Protein AF-A0A849VT83-F1 (afdb_monomer)

Organism: NCBI:txid2740464

Radius of gyration: 19.19 Å; Cα contacts (8 Å, |Δi|>4): 73; chains: 1; bounding box: 30×40×66 Å

Nearest PDB structures (foldseek):
  1vqm-assembly1_V  TM=8.302E-01  e=5.943E+00  Haloarcula marismortui
  9f1b-assembly1_Bh  TM=6.326E-01  e=5.605E+00  Oryctolagus cuniculus

Sequence (104 aa):
MSAHPANSVFHALTNVVKSVRSVTVEDICSDMPMGRHVKKALEFGYNIPPETEINHAIRWLDRLIQSQVSLRQAKSWAYDSNRLIGLVQNKRSLEEALERRQAA

Structure (mmCIF, N/CA/C/O backbone):
data_AF-A0A849VT83-F1
#
_entry.id   AF-A0A849VT83-F1
#
loop_
_atom_site.group_PDB
_atom_site.id
_atom_site.type_symbol
_atom_site.label_atom_id
_atom_site.label_alt_id
_atom_site.label_comp_id
_atom_site.label_asym_id
_atom_site.label_entity_id
_atom_site.label_seq_id
_atom_site.pdbx_PDB_ins_code
_atom_site.Cartn_x
_atom_site.Cartn_y
_atom_site.Cartn_z
_atom_site.occupancy
_atom_site.B_iso_or_equiv
_atom_site.auth_seq_id
_atom_site.auth_comp_id
_atom_site.auth_asym_id
_atom_site.auth_atom_id
_atom_site.pdbx_PDB_model_num
ATOM 1 N N . MET A 1 1 ? -1.064 -29.066 47.923 1.00 43.53 1 MET A N 1
ATOM 2 C CA . MET A 1 1 ? -1.198 -29.110 46.450 1.00 43.53 1 MET A CA 1
ATOM 3 C C . MET A 1 1 ? -1.290 -27.674 45.962 1.00 43.53 1 MET A C 1
ATOM 5 O O . MET A 1 1 ? -2.365 -27.092 45.985 1.00 43.53 1 MET A O 1
ATOM 9 N N . SER A 1 2 ? -0.145 -27.057 45.671 1.00 45.34 2 SER A N 1
ATOM 10 C CA . SER A 1 2 ? -0.064 -25.628 45.352 1.00 45.34 2 SER A CA 1
ATOM 11 C C . SER A 1 2 ? -0.325 -25.421 43.865 1.00 45.34 2 SER A C 1
ATOM 13 O O . SER A 1 2 ? 0.507 -25.783 43.038 1.00 45.34 2 SER A O 1
ATOM 15 N N . ALA A 1 3 ? -1.487 -24.864 43.524 1.00 49.22 3 ALA A N 1
ATOM 16 C CA . ALA A 1 3 ? -1.776 -24.421 42.166 1.00 49.22 3 ALA A CA 1
ATOM 17 C C . ALA A 1 3 ? -0.773 -23.319 41.789 1.00 49.22 3 ALA A C 1
ATOM 19 O O . ALA A 1 3 ? -0.711 -22.273 42.435 1.00 49.22 3 ALA A O 1
ATOM 20 N N . HIS A 1 4 ? 0.072 -23.590 40.795 1.00 50.69 4 HIS A N 1
ATOM 21 C CA . HIS A 1 4 ? 1.128 -22.674 40.386 1.00 50.69 4 HIS A CA 1
ATOM 22 C C . HIS A 1 4 ? 0.544 -21.362 39.826 1.00 50.69 4 HIS A C 1
ATOM 24 O O . HIS A 1 4 ? -0.243 -21.406 38.875 1.00 50.69 4 HIS A O 1
ATOM 30 N N . PRO A 1 5 ? 0.976 -20.189 40.331 1.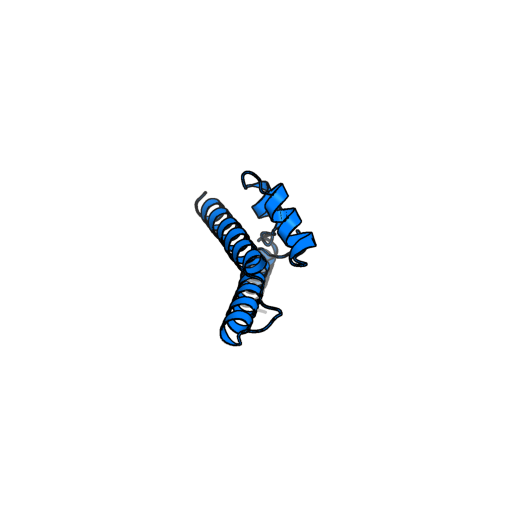00 54.19 5 PRO A N 1
ATOM 31 C CA . PRO A 1 5 ? 0.513 -18.882 39.852 1.00 54.19 5 PRO A CA 1
ATOM 32 C C . PRO A 1 5 ? 0.855 -18.624 38.374 1.00 54.19 5 PRO A C 1
ATOM 34 O O . PRO A 1 5 ? 0.209 -17.805 37.725 1.00 54.19 5 PRO A O 1
ATOM 37 N N . ALA A 1 6 ? 1.810 -19.373 37.814 1.00 53.53 6 ALA A N 1
ATOM 38 C CA . ALA A 1 6 ? 2.213 -19.283 36.414 1.00 53.53 6 ALA A CA 1
ATOM 39 C C . ALA A 1 6 ? 1.074 -19.590 35.421 1.00 53.53 6 ALA A C 1
ATOM 41 O O . ALA A 1 6 ? 1.013 -18.973 34.360 1.00 53.53 6 ALA A O 1
ATOM 42 N N . ASN A 1 7 ? 0.137 -20.483 35.767 1.00 51.28 7 ASN A N 1
ATOM 43 C CA . ASN A 1 7 ? -0.929 -20.876 34.840 1.00 51.28 7 ASN A CA 1
ATOM 44 C C . ASN A 1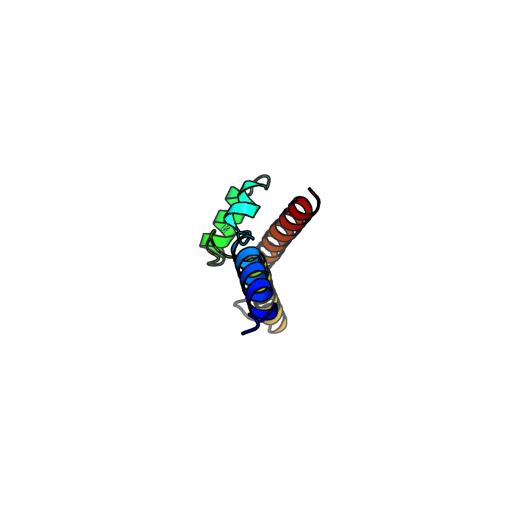 7 ? -2.006 -19.782 34.700 1.00 51.28 7 ASN A C 1
ATOM 46 O O . ASN A 1 7 ? -2.532 -19.548 33.616 1.00 51.28 7 ASN A O 1
ATOM 50 N N . SER A 1 8 ? -2.285 -19.051 35.784 1.00 53.00 8 SER A N 1
ATOM 51 C CA . SER A 1 8 ? -3.258 -17.947 35.787 1.00 53.00 8 SER A CA 1
ATOM 52 C C . SER A 1 8 ? -2.758 -16.742 34.981 1.00 53.00 8 SER A C 1
ATOM 54 O O . SER A 1 8 ? -3.497 -16.170 34.180 1.00 53.00 8 SER A O 1
ATOM 56 N N . VAL A 1 9 ? -1.469 -16.407 35.113 1.00 57.34 9 VAL A N 1
ATOM 57 C CA . VAL A 1 9 ? -0.841 -15.297 34.376 1.00 57.34 9 VAL A CA 1
ATOM 58 C C . VAL A 1 9 ? -0.799 -15.577 32.870 1.00 57.34 9 VAL A C 1
ATOM 60 O O . VAL A 1 9 ? -1.069 -14.682 32.071 1.00 57.34 9 VAL A O 1
ATOM 63 N N . PHE A 1 10 ? -0.536 -16.823 32.466 1.00 55.41 10 PHE A N 1
ATOM 64 C CA . PHE A 1 10 ? -0.504 -17.204 31.052 1.00 55.41 10 PHE A CA 1
ATOM 65 C C . PHE A 1 10 ? -1.894 -17.147 30.398 1.00 55.41 10 PHE A C 1
ATOM 67 O O . PHE A 1 10 ? -2.030 -16.664 29.272 1.00 55.41 10 PHE A O 1
ATOM 74 N N . HIS A 1 11 ? -2.943 -17.566 31.116 1.00 53.47 11 HIS A N 1
ATOM 75 C CA . HIS A 1 11 ? -4.334 -17.451 30.661 1.00 53.47 11 HIS A CA 1
ATOM 76 C C . HIS A 1 11 ? -4.830 -16.000 30.610 1.00 53.47 11 HIS A C 1
ATOM 78 O O . HIS A 1 11 ? -5.539 -15.624 29.675 1.00 53.47 11 HIS A O 1
ATOM 84 N N . ALA A 1 12 ? -4.425 -15.160 31.565 1.00 56.66 12 ALA A N 1
ATOM 85 C CA . ALA A 1 12 ? -4.728 -13.733 31.536 1.00 56.66 12 ALA A CA 1
ATOM 86 C C . ALA A 1 12 ? -4.056 -13.041 30.339 1.00 56.66 12 ALA A C 1
ATOM 88 O O . ALA A 1 12 ? -4.725 -12.328 29.597 1.00 56.66 12 ALA A O 1
ATOM 89 N N . LEU A 1 13 ? -2.774 -13.318 30.077 1.00 54.59 13 LEU A N 1
ATOM 90 C CA . LEU A 1 13 ? -2.054 -12.774 28.919 1.00 54.59 13 LEU A CA 1
ATOM 91 C C . LEU A 1 13 ? -2.649 -13.243 27.588 1.00 54.59 13 LEU A C 1
ATOM 93 O O . LEU A 1 13 ? -2.842 -12.433 26.688 1.00 54.59 13 LEU A O 1
ATOM 97 N N . THR A 1 14 ? -3.005 -14.521 27.456 1.00 54.31 14 THR A N 1
ATOM 98 C CA . THR A 1 14 ? -3.636 -15.027 26.223 1.00 54.31 14 THR A CA 1
ATOM 99 C C . THR A 1 14 ? -5.039 -14.463 25.996 1.00 54.31 14 THR A C 1
ATOM 101 O O . THR A 1 14 ? -5.412 -14.232 24.847 1.00 54.31 14 THR A O 1
ATOM 104 N N . ASN A 1 15 ? -5.802 -14.172 27.0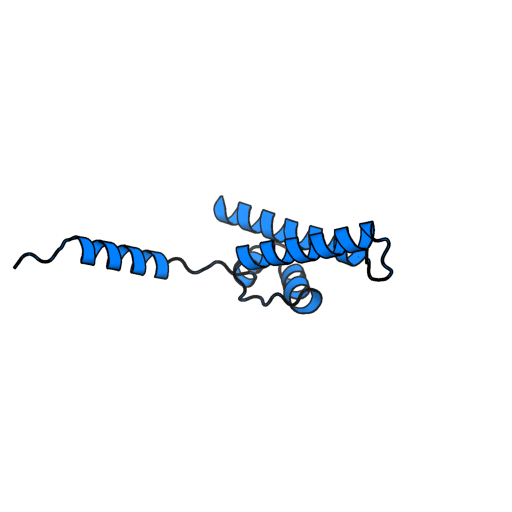52 1.00 48.84 15 ASN A N 1
ATOM 105 C CA . ASN A 1 15 ? -7.099 -13.501 26.929 1.00 48.84 15 ASN A CA 1
ATOM 106 C C . ASN A 1 15 ? -6.965 -11.999 26.625 1.00 48.84 15 ASN A C 1
ATOM 108 O O . ASN A 1 15 ? -7.757 -11.473 25.848 1.00 48.84 15 ASN A O 1
ATOM 112 N N . VAL A 1 16 ? -5.937 -11.325 27.149 1.00 49.75 16 VAL A N 1
ATOM 113 C CA . VAL A 1 16 ? -5.598 -9.937 26.784 1.00 49.75 16 VAL A CA 1
ATOM 114 C C . VAL A 1 16 ? -5.155 -9.856 25.318 1.00 49.75 16 VAL A C 1
ATOM 116 O O . VAL A 1 16 ? -5.623 -8.990 24.585 1.00 49.75 16 VAL A O 1
ATOM 119 N N . VAL A 1 17 ? -4.347 -10.810 24.844 1.00 49.28 17 VAL A N 1
ATOM 120 C CA . VAL A 1 17 ? -3.928 -10.909 23.431 1.00 49.28 17 VAL A CA 1
ATOM 121 C C . VAL A 1 17 ? -5.111 -11.216 22.503 1.00 49.28 17 VAL A C 1
ATOM 123 O O . VAL A 1 17 ? -5.166 -10.690 21.397 1.00 49.28 17 VAL A O 1
ATOM 126 N N . LYS A 1 18 ? -6.103 -11.999 22.950 1.00 45.44 18 LYS A N 1
ATOM 127 C CA . LYS A 1 18 ? -7.353 -12.231 22.199 1.00 45.44 18 LYS A CA 1
ATOM 128 C C . LYS A 1 18 ? -8.294 -11.019 22.163 1.00 45.44 18 LYS A C 1
ATOM 130 O O . LYS A 1 18 ? -9.190 -10.991 21.325 1.00 45.44 18 LYS A O 1
ATOM 135 N N . SER A 1 19 ? -8.118 -10.046 23.058 1.00 46.38 19 SER A N 1
ATOM 136 C CA . SER A 1 19 ? -9.020 -8.897 23.208 1.00 46.38 19 SER A CA 1
ATOM 137 C C . SER A 1 19 ? -8.612 -7.672 22.382 1.00 46.38 19 SER A C 1
ATOM 139 O O . SER A 1 19 ? -9.415 -6.748 22.247 1.00 46.38 19 SER A O 1
ATOM 141 N N . VAL A 1 20 ? -7.401 -7.633 21.821 1.00 59.09 20 VAL A N 1
ATOM 142 C CA . VAL A 1 20 ? -7.001 -6.555 20.907 1.00 59.09 20 VAL A CA 1
ATOM 143 C C . VAL A 1 20 ? -7.460 -6.948 19.510 1.00 59.09 20 VAL A C 1
ATOM 145 O O . VAL A 1 20 ? -6.772 -7.679 18.801 1.00 59.09 20 VAL A O 1
ATOM 148 N N . ARG A 1 21 ? -8.661 -6.505 19.121 1.00 68.00 21 ARG A N 1
ATOM 149 C CA . ARG A 1 21 ? -9.137 -6.639 17.738 1.00 68.00 21 ARG A CA 1
ATOM 150 C C . ARG A 1 21 ? -8.053 -6.088 16.810 1.00 68.00 21 ARG A C 1
ATOM 152 O O . ARG A 1 21 ? -7.708 -4.912 16.899 1.00 68.00 21 ARG A O 1
ATOM 159 N N . SER A 1 22 ? -7.510 -6.942 15.944 1.00 82.38 22 SER A N 1
ATOM 160 C CA . SER A 1 22 ? -6.534 -6.526 14.941 1.00 82.38 22 SER A CA 1
ATOM 161 C C . SER A 1 22 ? -7.154 -5.444 14.063 1.00 82.38 22 SER A C 1
ATOM 163 O O . SER A 1 22 ? -8.233 -5.654 13.508 1.00 82.38 22 SER A O 1
ATOM 165 N N . VAL A 1 23 ? -6.485 -4.300 13.944 1.00 91.00 23 VAL A N 1
ATOM 166 C CA . VAL A 1 23 ? -6.954 -3.196 13.101 1.00 91.00 23 VAL A CA 1
ATOM 167 C C . VAL A 1 23 ? -6.775 -3.585 11.634 1.00 91.00 23 VAL A C 1
ATOM 169 O O . VAL A 1 23 ? -5.677 -3.953 11.207 1.00 91.00 23 VAL A O 1
ATOM 172 N N . THR A 1 24 ? -7.863 -3.530 10.873 1.00 96.00 24 THR A N 1
ATOM 173 C CA . THR A 1 24 ? -7.905 -3.935 9.462 1.00 96.00 24 THR A CA 1
ATOM 174 C C . THR A 1 24 ? -7.803 -2.744 8.507 1.00 96.00 24 THR A C 1
ATOM 176 O O . THR A 1 24 ? -7.913 -1.584 8.914 1.00 96.00 24 THR A O 1
ATOM 179 N N . VAL A 1 25 ? -7.606 -3.024 7.216 1.00 95.81 25 VAL A N 1
ATOM 180 C CA . VAL A 1 25 ? -7.672 -2.017 6.144 1.00 95.81 25 VAL A CA 1
ATOM 181 C C . VAL A 1 25 ? -9.042 -1.338 6.110 1.00 95.81 25 VAL A C 1
ATOM 183 O O . VAL A 1 25 ? -9.091 -0.122 5.940 1.00 95.81 25 VAL A O 1
ATOM 186 N N . GLU A 1 26 ? -10.136 -2.083 6.298 1.00 95.88 26 GLU A N 1
ATOM 187 C CA . GLU A 1 26 ? -11.488 -1.520 6.411 1.00 95.88 26 GLU A CA 1
ATOM 188 C C . GLU A 1 26 ? -11.541 -0.503 7.550 1.00 95.88 26 GLU A C 1
ATOM 190 O O . GLU A 1 26 ? -11.907 0.645 7.310 1.00 95.88 26 GLU A O 1
ATOM 195 N N . ASP A 1 27 ? -11.098 -0.899 8.750 1.00 94.19 27 ASP A N 1
ATOM 196 C CA . ASP A 1 27 ? -11.153 -0.041 9.934 1.00 94.19 27 ASP A CA 1
ATOM 197 C C . ASP A 1 27 ? -10.381 1.274 9.709 1.00 94.19 27 ASP A C 1
ATOM 199 O O . ASP A 1 27 ? -10.863 2.333 10.092 1.00 94.19 27 ASP A O 1
ATOM 203 N N . ILE A 1 28 ? -9.207 1.229 9.067 1.00 94.00 28 ILE A N 1
ATOM 204 C CA . ILE A 1 28 ? -8.395 2.426 8.776 1.00 94.00 28 ILE A CA 1
ATOM 205 C C . ILE A 1 28 ? -9.001 3.276 7.658 1.00 94.00 28 ILE A C 1
ATOM 207 O O . ILE A 1 28 ? -9.016 4.505 7.737 1.00 94.00 28 ILE A O 1
ATOM 211 N N . CYS A 1 29 ? -9.508 2.645 6.600 1.00 95.00 29 CYS A N 1
ATOM 212 C CA . CYS A 1 29 ? -10.095 3.368 5.478 1.00 95.00 29 CYS A CA 1
ATOM 213 C C . CYS A 1 29 ? -11.423 4.039 5.855 1.00 95.00 29 CYS A C 1
ATOM 215 O O . CYS A 1 29 ? -11.764 5.062 5.264 1.00 95.00 29 CYS A O 1
ATOM 217 N N . SER A 1 30 ? -12.176 3.498 6.813 1.00 93.06 30 SER A N 1
ATOM 218 C CA . SER A 1 30 ? -13.389 4.140 7.332 1.00 93.06 30 SER A CA 1
ATOM 219 C C . SER A 1 30 ? -13.100 5.467 8.035 1.00 93.06 30 SER A C 1
ATOM 221 O O . SER A 1 30 ? -13.903 6.391 7.923 1.00 93.06 30 SER A O 1
ATOM 223 N N . ASP A 1 31 ? -11.939 5.584 8.681 1.00 88.38 31 ASP A N 1
ATOM 224 C CA . ASP A 1 31 ? -11.537 6.770 9.445 1.00 88.38 31 ASP A CA 1
ATOM 225 C C . ASP A 1 31 ? -10.883 7.860 8.566 1.00 88.38 31 ASP A C 1
ATOM 227 O O . ASP A 1 31 ? -10.573 8.957 9.033 1.00 88.38 31 ASP A O 1
ATOM 231 N N . MET A 1 32 ? -10.662 7.581 7.276 1.00 89.50 32 MET A N 1
ATOM 232 C CA . MET A 1 32 ? -9.899 8.440 6.370 1.00 89.50 32 MET A CA 1
ATOM 233 C C . MET A 1 32 ? -10.795 9.230 5.394 1.00 89.50 32 MET A C 1
ATOM 235 O O . MET A 1 32 ? -11.664 8.650 4.729 1.00 89.50 32 MET A O 1
ATOM 239 N N . PRO A 1 33 ? -10.533 10.535 5.172 1.00 85.62 33 PRO A N 1
ATOM 240 C CA . PRO A 1 33 ? -11.123 11.275 4.059 1.00 85.62 33 PRO A CA 1
ATOM 241 C C . PRO A 1 33 ? -10.807 10.593 2.723 1.00 85.62 33 PRO A C 1
ATOM 243 O O . PRO A 1 33 ? -9.653 10.300 2.430 1.00 85.62 33 PRO A O 1
ATOM 246 N N . MET A 1 34 ? -11.828 10.334 1.901 1.00 85.19 34 MET A N 1
ATOM 247 C CA . MET A 1 34 ? -11.694 9.571 0.645 1.00 85.19 34 MET A CA 1
ATOM 248 C C . MET A 1 34 ? -11.221 8.113 0.819 1.00 85.19 34 MET A C 1
ATOM 250 O O . MET A 1 34 ? -10.858 7.466 -0.166 1.00 85.19 34 MET A O 1
ATOM 254 N N . GLY A 1 35 ? -11.301 7.533 2.021 1.00 90.81 35 GLY A N 1
ATOM 255 C CA . GLY A 1 35 ? -10.832 6.169 2.278 1.00 90.81 35 GLY A CA 1
ATOM 256 C C . GLY A 1 35 ? -11.545 5.076 1.483 1.00 90.81 35 GLY A C 1
ATOM 257 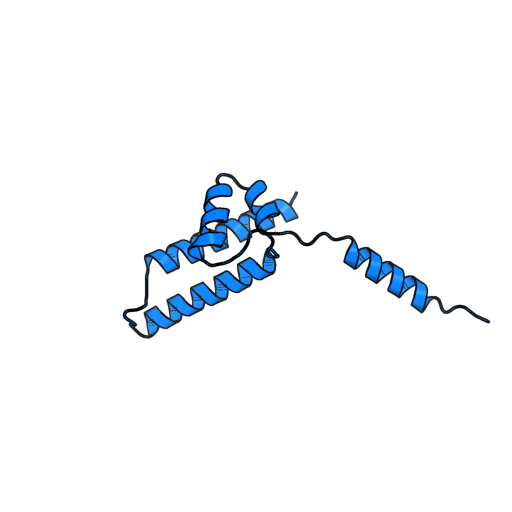O O . GLY A 1 35 ? -10.955 4.038 1.197 1.00 90.81 35 GLY A O 1
ATOM 258 N N . ARG A 1 36 ? -12.755 5.340 0.970 1.00 92.88 36 ARG A N 1
ATOM 259 C CA . ARG A 1 36 ? -13.424 4.461 -0.007 1.00 92.88 36 ARG A CA 1
ATOM 260 C C . ARG A 1 36 ? -12.588 4.244 -1.278 1.00 92.88 36 ARG A C 1
ATOM 262 O O . ARG A 1 36 ? -12.605 3.143 -1.824 1.00 92.88 36 ARG A O 1
ATOM 269 N N . HIS A 1 37 ? -11.893 5.274 -1.764 1.00 93.19 37 HIS A N 1
ATOM 270 C CA . HIS A 1 37 ? -11.069 5.174 -2.972 1.00 93.19 37 HIS A CA 1
ATOM 271 C C . HIS A 1 37 ? -9.810 4.353 -2.714 1.00 93.19 37 HIS A C 1
ATOM 273 O O . HIS A 1 37 ? -9.519 3.441 -3.485 1.00 93.19 37 HIS A O 1
ATOM 279 N N . VAL A 1 38 ? -9.127 4.620 -1.597 1.00 94.00 38 VAL A N 1
ATOM 280 C CA . VAL A 1 38 ? -7.947 3.853 -1.178 1.00 94.00 38 VAL A CA 1
ATOM 281 C C . VAL A 1 38 ? -8.316 2.388 -0.960 1.00 94.00 38 VAL A C 1
ATOM 283 O O . VAL A 1 38 ? -7.671 1.513 -1.526 1.00 94.00 38 VAL A O 1
ATOM 286 N N . LYS A 1 39 ? -9.427 2.107 -0.268 1.00 96.31 39 LYS A N 1
ATOM 287 C CA . LYS A 1 39 ? -9.922 0.739 -0.076 1.00 96.31 39 LYS A CA 1
ATOM 288 C C . LYS A 1 39 ? -10.115 -0.008 -1.396 1.00 96.31 39 LYS A C 1
ATOM 290 O O . LYS A 1 39 ? -9.587 -1.101 -1.561 1.00 96.31 39 LYS A O 1
ATOM 295 N N . LYS A 1 40 ? -10.822 0.593 -2.360 1.00 95.50 40 LYS A N 1
ATOM 296 C CA . LYS A 1 40 ? -11.031 -0.026 -3.679 1.00 95.50 40 LYS A CA 1
ATOM 297 C C . LYS A 1 40 ? -9.723 -0.230 -4.445 1.00 95.50 40 LYS A C 1
ATOM 299 O O . LYS A 1 40 ? -9.579 -1.235 -5.132 1.00 95.50 40 LYS A O 1
ATOM 304 N N . ALA A 1 41 ? -8.781 0.706 -4.346 1.00 94.19 41 ALA A N 1
ATOM 305 C CA . ALA A 1 41 ? -7.473 0.558 -4.977 1.00 94.19 41 ALA A CA 1
ATOM 306 C C . ALA A 1 41 ? -6.683 -0.614 -4.372 1.00 94.19 41 ALA A C 1
ATOM 308 O O . ALA A 1 41 ? -6.079 -1.386 -5.112 1.00 94.19 41 ALA A O 1
ATOM 309 N N . LEU A 1 42 ? -6.728 -0.782 -3.049 1.00 95.88 42 LEU A N 1
ATOM 310 C CA . LEU A 1 42 ? -6.104 -1.901 -2.341 1.00 95.88 42 LEU A CA 1
ATOM 311 C C . LEU A 1 42 ? -6.740 -3.238 -2.732 1.00 95.88 42 LEU A C 1
ATOM 313 O O . LEU A 1 42 ? -6.023 -4.148 -3.148 1.00 95.88 42 LEU A O 1
ATOM 317 N N . GLU A 1 43 ? -8.069 -3.319 -2.694 1.00 96.94 43 GLU A N 1
ATOM 318 C CA . GLU A 1 43 ? -8.830 -4.533 -2.999 1.00 96.94 43 GLU A CA 1
ATOM 319 C C . GLU A 1 43 ? -8.643 -4.972 -4.456 1.00 96.94 43 GLU A C 1
ATOM 321 O O . GLU A 1 43 ? -8.162 -6.073 -4.715 1.00 96.94 43 GLU A O 1
ATOM 326 N N . PHE A 1 44 ? -8.952 -4.097 -5.415 1.00 94.31 44 PHE A N 1
ATOM 327 C CA . PHE A 1 44 ? -8.986 -4.465 -6.834 1.00 94.31 44 PHE A CA 1
ATOM 328 C C . PHE A 1 44 ? -7.661 -4.232 -7.562 1.00 94.31 44 PHE A C 1
ATOM 330 O O . PHE A 1 44 ? -7.349 -4.932 -8.520 1.00 94.31 44 PHE A O 1
ATOM 337 N N . GLY A 1 45 ? -6.883 -3.232 -7.145 1.00 91.62 45 GLY A N 1
ATOM 338 C CA . GLY A 1 45 ? -5.627 -2.871 -7.806 1.00 91.62 45 GLY A CA 1
ATOM 339 C C . GLY A 1 45 ? -4.421 -3.661 -7.302 1.00 91.62 45 GLY A C 1
ATOM 340 O O . GLY A 1 45 ? -3.480 -3.903 -8.063 1.00 91.62 45 GLY A O 1
ATOM 341 N N . TYR A 1 46 ? -4.435 -4.071 -6.030 1.00 92.88 46 TYR A N 1
ATOM 342 C CA . TYR A 1 46 ? -3.284 -4.704 -5.379 1.00 92.88 46 TYR A CA 1
ATOM 343 C C . TYR A 1 46 ? -3.595 -6.055 -4.726 1.00 92.88 46 TYR A C 1
ATOM 345 O O . TYR A 1 46 ? -2.677 -6.667 -4.176 1.00 92.88 46 TYR A O 1
ATOM 353 N N . ASN A 1 47 ? -4.837 -6.543 -4.845 1.00 95.06 47 ASN A N 1
ATOM 354 C CA . ASN A 1 47 ? -5.318 -7.788 -4.241 1.00 95.06 47 ASN A CA 1
ATOM 355 C C . ASN A 1 47 ? -5.091 -7.827 -2.722 1.00 95.06 47 ASN A C 1
ATOM 357 O O . ASN A 1 47 ? -4.625 -8.830 -2.182 1.00 95.06 47 ASN A O 1
ATOM 361 N N . ILE A 1 48 ? -5.376 -6.715 -2.043 1.00 96.12 48 ILE A N 1
ATOM 362 C CA . ILE A 1 48 ? -5.325 -6.588 -0.585 1.00 96.12 48 ILE A CA 1
ATOM 363 C C . ILE A 1 48 ? -6.770 -6.462 -0.085 1.00 96.12 48 ILE A C 1
ATOM 365 O O . ILE A 1 48 ? -7.346 -5.375 -0.179 1.00 96.12 48 ILE A O 1
ATOM 369 N N . PRO A 1 49 ? -7.371 -7.547 0.432 1.00 96.19 49 PRO A N 1
ATOM 370 C CA . PRO A 1 49 ? -8.742 -7.515 0.927 1.00 96.19 49 PRO A CA 1
ATOM 371 C C . PRO A 1 49 ? -8.928 -6.543 2.108 1.00 96.19 49 PRO A C 1
ATOM 373 O O . PRO A 1 49 ? -7.990 -6.375 2.899 1.00 96.19 49 PRO A O 1
ATOM 376 N N . PRO A 1 50 ? -10.114 -5.933 2.284 1.00 95.62 50 PRO A N 1
ATOM 377 C CA . PRO A 1 50 ? -10.386 -4.995 3.379 1.00 95.62 50 PRO A CA 1
ATOM 378 C C . PRO A 1 50 ? -10.181 -5.570 4.790 1.00 95.62 50 PRO A C 1
ATOM 380 O O . PRO A 1 50 ? -9.807 -4.847 5.709 1.00 95.62 50 PRO A O 1
ATOM 383 N N . GLU A 1 51 ? -10.381 -6.871 4.969 1.00 95.62 51 GLU A N 1
ATOM 384 C CA . GLU A 1 51 ? -10.181 -7.597 6.225 1.00 95.62 51 GLU A CA 1
ATOM 385 C C . G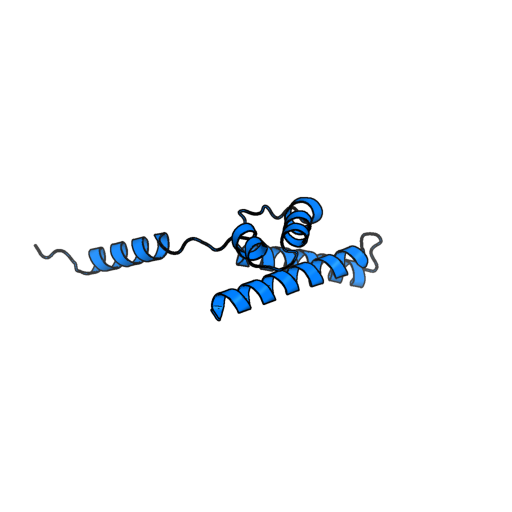LU A 1 51 ? -8.703 -7.830 6.577 1.00 95.62 51 GLU A C 1
ATOM 387 O O . GLU A 1 51 ? -8.390 -8.316 7.665 1.00 95.62 51 GLU A O 1
ATOM 392 N N . THR A 1 52 ? -7.779 -7.485 5.677 1.00 95.69 52 THR A N 1
ATOM 393 C CA . THR A 1 52 ? -6.341 -7.640 5.913 1.00 95.69 52 THR A CA 1
ATOM 394 C C . THR A 1 52 ? -5.899 -6.766 7.084 1.00 95.69 52 THR A C 1
ATOM 396 O O . THR A 1 52 ? -6.238 -5.585 7.154 1.00 95.69 52 THR A O 1
ATOM 399 N N . GLU A 1 53 ? -5.090 -7.326 7.986 1.00 96.19 53 GLU A N 1
ATOM 400 C CA . GLU A 1 53 ? -4.444 -6.563 9.058 1.00 96.19 53 GLU A CA 1
ATOM 401 C C . GLU A 1 53 ? -3.606 -5.416 8.471 1.00 96.19 53 GLU A C 1
ATOM 403 O O . GLU A 1 53 ? -2.807 -5.624 7.552 1.00 96.19 53 GLU A O 1
ATOM 408 N N . ILE A 1 54 ? -3.732 -4.209 9.028 1.00 95.31 54 ILE A N 1
ATOM 409 C CA . ILE A 1 54 ? -3.116 -3.009 8.454 1.00 95.31 54 ILE A CA 1
ATOM 410 C C . ILE A 1 54 ? -1.593 -3.122 8.299 1.00 95.31 54 ILE A C 1
ATOM 412 O O . ILE A 1 54 ? -1.053 -2.802 7.241 1.00 95.31 54 ILE A O 1
ATOM 416 N N . ASN A 1 55 ? -0.888 -3.662 9.297 1.00 94.06 55 ASN A N 1
ATOM 417 C CA . ASN A 1 55 ? 0.565 -3.824 9.212 1.00 94.06 55 ASN A CA 1
ATOM 418 C C . ASN A 1 55 ? 0.961 -4.827 8.125 1.00 94.06 55 ASN A C 1
ATOM 420 O O . ASN A 1 55 ? 2.019 -4.705 7.506 1.00 94.06 55 ASN A O 1
ATOM 424 N N . HIS A 1 56 ? 0.123 -5.838 7.885 1.00 95.69 56 HIS A N 1
ATOM 425 C CA . HIS A 1 56 ? 0.347 -6.784 6.804 1.00 95.69 56 HIS A CA 1
ATOM 426 C C . HIS A 1 56 ? 0.138 -6.115 5.442 1.00 95.69 56 HIS A C 1
ATOM 428 O O . HIS A 1 56 ? 0.988 -6.275 4.565 1.00 95.69 56 HIS A O 1
ATOM 434 N N . ALA A 1 57 ? -0.913 -5.307 5.288 1.00 96.75 57 ALA A N 1
ATOM 435 C CA . ALA A 1 57 ? -1.153 -4.530 4.075 1.00 96.75 57 ALA A CA 1
ATOM 436 C C . ALA A 1 57 ? 0.016 -3.579 3.754 1.00 96.75 57 ALA A C 1
ATOM 438 O O . ALA A 1 57 ? 0.502 -3.574 2.624 1.00 96.75 57 ALA A O 1
ATOM 439 N N . ILE A 1 58 ? 0.537 -2.846 4.746 1.00 97.12 58 ILE A N 1
ATOM 440 C CA . ILE A 1 58 ? 1.693 -1.945 4.573 1.00 97.12 58 ILE A CA 1
ATOM 441 C C . ILE A 1 58 ? 2.935 -2.725 4.116 1.00 97.12 58 ILE A C 1
ATOM 443 O O . ILE A 1 58 ? 3.549 -2.371 3.108 1.00 97.12 58 ILE A O 1
ATOM 447 N N . ARG A 1 59 ? 3.263 -3.845 4.779 1.00 97.19 59 ARG A N 1
ATOM 448 C CA . ARG A 1 59 ? 4.387 -4.711 4.368 1.00 97.19 59 ARG A CA 1
ATOM 449 C C . ARG A 1 59 ? 4.212 -5.277 2.960 1.00 97.19 59 ARG A C 1
ATOM 451 O O . ARG A 1 59 ? 5.196 -5.483 2.250 1.00 97.19 59 ARG A O 1
ATOM 458 N N . TRP A 1 60 ? 2.981 -5.578 2.556 1.00 96.94 60 TRP A N 1
ATOM 459 C CA . TRP A 1 60 ? 2.693 -6.048 1.204 1.00 96.94 60 TRP A CA 1
ATOM 460 C C . TRP A 1 60 ? 2.937 -4.948 0.167 1.00 96.94 60 TRP A C 1
ATOM 462 O O . TRP A 1 60 ? 3.605 -5.193 -0.838 1.00 96.94 60 TRP A O 1
ATOM 472 N N . LEU A 1 61 ? 2.484 -3.722 0.442 1.00 97.50 61 LEU A N 1
ATOM 473 C CA . LEU A 1 61 ? 2.754 -2.559 -0.403 1.00 97.50 61 LEU A CA 1
ATOM 474 C C . LEU A 1 61 ? 4.256 -2.289 -0.535 1.00 97.50 61 LEU A C 1
ATOM 476 O O . LEU A 1 61 ? 4.716 -2.059 -1.650 1.00 97.50 61 LEU A O 1
ATOM 480 N N . ASP A 1 62 ? 5.037 -2.414 0.541 1.00 98.25 62 ASP A N 1
ATOM 481 C CA . ASP A 1 62 ? 6.502 -2.297 0.480 1.00 98.25 62 ASP A CA 1
ATOM 482 C C . ASP A 1 62 ? 7.136 -3.290 -0.496 1.00 98.25 62 ASP A C 1
ATOM 484 O O . ASP A 1 62 ? 7.995 -2.921 -1.300 1.00 98.25 62 ASP A O 1
ATOM 488 N N . ARG A 1 63 ? 6.681 -4.548 -0.492 1.00 97.94 63 ARG A N 1
ATOM 489 C CA . ARG A 1 63 ? 7.166 -5.560 -1.445 1.00 97.94 63 ARG A CA 1
ATOM 490 C C . ARG A 1 63 ? 6.808 -5.203 -2.884 1.00 97.94 63 ARG A C 1
ATOM 492 O O . ARG A 1 63 ? 7.637 -5.374 -3.778 1.00 97.94 63 ARG A O 1
ATOM 499 N N . LEU A 1 64 ? 5.597 -4.698 -3.122 1.00 97.38 64 LEU A N 1
ATOM 500 C CA . LEU A 1 64 ? 5.163 -4.268 -4.453 1.00 97.38 64 LEU A CA 1
ATOM 501 C C . LEU A 1 64 ? 5.955 -3.046 -4.942 1.00 97.38 64 LEU A C 1
ATOM 503 O O . LEU A 1 64 ? 6.360 -3.009 -6.106 1.00 97.38 64 LEU A O 1
ATOM 507 N N . ILE A 1 65 ? 6.226 -2.079 -4.061 1.00 98.25 65 ILE A N 1
ATOM 508 C CA . ILE A 1 65 ? 7.079 -0.917 -4.344 1.00 98.25 65 ILE A CA 1
ATOM 509 C C . ILE A 1 65 ? 8.483 -1.392 -4.709 1.00 98.25 65 ILE A C 1
ATOM 511 O O . ILE A 1 65 ? 8.999 -1.024 -5.764 1.00 98.25 65 ILE A O 1
ATOM 515 N N . GLN A 1 66 ? 9.077 -2.258 -3.885 1.00 98.31 66 GLN A N 1
ATOM 516 C CA . GLN A 1 66 ? 10.413 -2.789 -4.128 1.00 98.31 66 GLN A CA 1
ATOM 517 C C . GLN A 1 66 ? 10.484 -3.546 -5.459 1.00 98.31 66 GLN A C 1
ATOM 519 O O . GLN A 1 66 ? 11.437 -3.369 -6.213 1.00 98.31 66 GLN A O 1
ATOM 524 N N . SER A 1 67 ? 9.452 -4.324 -5.796 1.00 97.69 67 SER A N 1
ATOM 525 C CA . SER A 1 67 ? 9.345 -4.994 -7.094 1.00 97.69 67 SER A CA 1
ATOM 526 C C . SER A 1 67 ? 9.369 -3.994 -8.258 1.00 97.69 67 SER A C 1
ATOM 528 O O . SER A 1 67 ? 10.150 -4.167 -9.193 1.00 97.69 67 SER A O 1
ATOM 530 N N . GLN A 1 68 ? 8.594 -2.906 -8.188 1.00 97.94 68 GLN A N 1
ATOM 531 C CA . GLN A 1 68 ? 8.602 -1.862 -9.222 1.00 97.94 68 GLN A CA 1
ATOM 532 C C . GLN A 1 68 ? 9.947 -1.122 -9.310 1.00 97.94 68 GLN A C 1
ATOM 534 O O . GLN A 1 68 ? 10.417 -0.831 -10.411 1.00 97.94 68 GLN A O 1
ATOM 539 N N . VAL A 1 69 ? 10.609 -0.865 -8.178 1.00 97.88 69 VAL A N 1
ATOM 540 C CA . VAL A 1 69 ? 11.957 -0.271 -8.153 1.00 97.88 69 VAL A CA 1
ATOM 541 C C . VAL A 1 69 ? 12.974 -1.196 -8.823 1.00 97.88 69 VAL A C 1
ATOM 543 O O . VAL A 1 69 ? 13.758 -0.736 -9.655 1.00 97.88 69 VAL A O 1
ATOM 546 N N . SER A 1 70 ? 12.939 -2.497 -8.533 1.00 98.25 70 SER A N 1
ATOM 547 C CA . SER A 1 70 ? 13.810 -3.482 -9.182 1.00 98.25 70 SER A CA 1
ATOM 548 C C . SER A 1 70 ? 13.555 -3.574 -10.689 1.00 98.25 70 SER A C 1
ATOM 550 O O . SER A 1 70 ? 14.509 -3.600 -11.465 1.00 98.25 70 SER A O 1
ATOM 552 N N . LEU A 1 71 ? 12.292 -3.539 -11.131 1.00 98.31 71 LEU A N 1
ATOM 553 C CA . LEU A 1 71 ? 11.948 -3.509 -12.559 1.00 98.31 71 LEU A CA 1
ATOM 554 C C . LEU A 1 71 ? 12.498 -2.258 -13.255 1.00 98.31 71 LEU A C 1
ATOM 556 O O . LEU A 1 71 ? 13.039 -2.361 -14.359 1.00 98.31 71 LEU A O 1
ATOM 560 N N . ARG A 1 72 ? 12.424 -1.094 -12.597 1.00 97.44 72 ARG A N 1
ATOM 561 C CA . ARG A 1 72 ? 13.008 0.157 -13.096 1.00 97.44 72 ARG A CA 1
ATOM 562 C C . ARG A 1 72 ? 14.523 0.047 -13.257 1.00 97.44 72 ARG A C 1
ATOM 564 O O . ARG A 1 72 ? 15.053 0.439 -14.293 1.00 97.44 72 ARG A O 1
ATOM 571 N N . GLN A 1 73 ? 15.218 -0.480 -12.249 1.00 97.81 73 GLN A N 1
ATOM 572 C CA . GLN A 1 73 ? 16.676 -0.661 -12.276 1.00 97.81 73 GLN A CA 1
ATOM 573 C C . GLN A 1 73 ? 17.109 -1.622 -13.388 1.00 97.81 73 GLN A C 1
ATOM 575 O O . GLN A 1 73 ? 18.088 -1.359 -14.082 1.00 97.81 73 GLN A O 1
ATO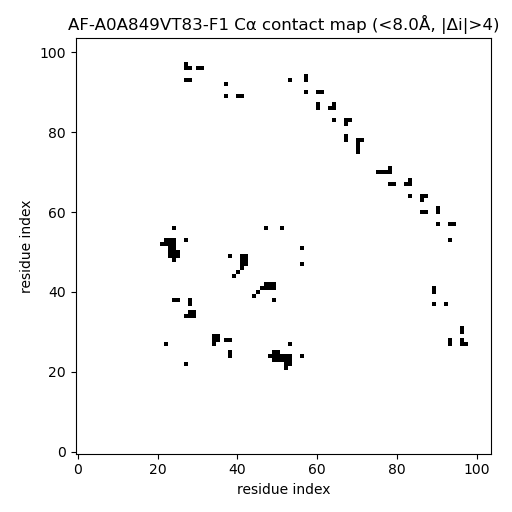M 580 N N . ALA A 1 74 ? 16.334 -2.685 -13.612 1.00 97.81 74 ALA A N 1
ATOM 581 C CA . ALA A 1 74 ? 16.549 -3.641 -14.692 1.00 97.81 74 ALA A CA 1
ATOM 582 C C . ALA A 1 74 ? 1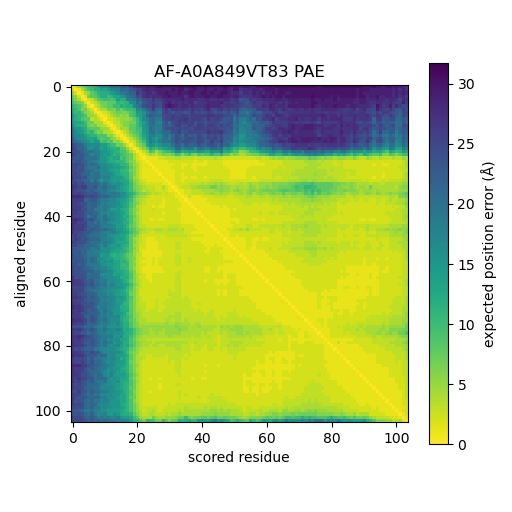6.160 -3.109 -16.087 1.00 97.81 74 ALA A C 1
ATOM 584 O O . ALA A 1 74 ? 16.336 -3.824 -17.070 1.00 97.81 74 ALA A O 1
ATOM 585 N N . LYS A 1 75 ? 15.613 -1.884 -16.191 1.00 96.88 75 LYS A N 1
ATOM 586 C CA . LYS A 1 75 ? 15.037 -1.316 -17.426 1.00 96.88 75 LYS A CA 1
ATOM 587 C C . LYS A 1 75 ? 14.022 -2.263 -18.085 1.00 96.88 75 LYS A C 1
ATOM 589 O O . LYS A 1 75 ? 13.961 -2.379 -19.306 1.00 96.88 75 LYS A O 1
ATOM 594 N N . SER A 1 76 ? 13.248 -2.967 -17.260 1.00 97.88 76 SER A N 1
ATOM 595 C CA . SER A 1 76 ? 12.263 -3.939 -17.723 1.00 97.88 76 SER A CA 1
ATOM 596 C C . SER A 1 76 ? 11.074 -3.246 -18.386 1.00 97.88 76 SER A C 1
ATOM 598 O O . SER A 1 76 ? 10.596 -2.226 -17.894 1.00 97.88 76 SER A O 1
ATOM 600 N N . TRP A 1 77 ? 10.541 -3.848 -19.450 1.00 96.44 77 TRP A N 1
ATOM 601 C CA . TRP A 1 77 ? 9.293 -3.412 -20.090 1.00 96.44 77 TRP A CA 1
ATOM 602 C C . TRP A 1 77 ? 8.076 -3.518 -19.157 1.00 96.44 77 TRP A C 1
ATOM 604 O O . TRP A 1 77 ? 7.074 -2.849 -19.377 1.00 96.44 77 TRP A O 1
ATOM 614 N N . ALA A 1 78 ? 8.166 -4.347 -18.111 1.00 96.12 78 ALA A N 1
ATOM 615 C CA . ALA A 1 78 ? 7.114 -4.524 -17.113 1.00 96.12 78 ALA A CA 1
ATOM 616 C C . ALA A 1 78 ? 7.109 -3.433 -16.022 1.00 96.12 78 ALA A C 1
ATOM 618 O O . ALA A 1 78 ? 6.251 -3.458 -15.137 1.00 96.12 78 ALA A O 1
ATOM 619 N N . TYR A 1 79 ? 8.081 -2.512 -16.035 1.00 97.56 79 TYR A N 1
ATOM 620 C CA . TYR A 1 79 ? 8.074 -1.354 -15.145 1.00 97.56 79 TYR A CA 1
ATOM 621 C C . TYR A 1 79 ? 6.936 -0.402 -15.521 1.00 97.56 79 TYR A C 1
ATOM 623 O O . TYR A 1 79 ? 6.830 0.028 -16.668 1.00 97.56 79 TYR A O 1
ATOM 631 N N . ASP A 1 80 ? 6.139 -0.020 -14.525 1.00 97.06 80 ASP A N 1
ATOM 632 C CA . ASP A 1 80 ? 5.060 0.947 -14.677 1.00 97.06 80 ASP A CA 1
ATOM 633 C C . ASP A 1 80 ? 5.208 2.061 -13.630 1.00 97.06 80 ASP A C 1
ATOM 635 O O . ASP A 1 80 ? 5.022 1.861 -12.423 1.00 97.06 80 ASP A O 1
ATOM 639 N N . SER A 1 81 ? 5.537 3.268 -14.100 1.00 95.88 81 SER A N 1
ATOM 640 C CA . SER A 1 81 ? 5.707 4.442 -13.241 1.00 95.88 81 SER A CA 1
ATOM 641 C C . SER A 1 81 ? 4.414 4.868 -12.552 1.00 95.88 81 SER A C 1
ATOM 643 O O . SER A 1 81 ? 4.457 5.297 -11.400 1.00 95.88 81 SER A O 1
ATOM 645 N N . ASN A 1 82 ? 3.266 4.735 -13.220 1.00 96.25 82 ASN A N 1
ATOM 646 C CA . ASN A 1 82 ? 1.972 5.102 -12.647 1.00 96.25 82 ASN A CA 1
ATOM 647 C C . ASN A 1 82 ? 1.598 4.129 -11.533 1.00 96.25 82 ASN A C 1
ATOM 649 O O . ASN A 1 82 ? 1.130 4.542 -10.470 1.00 96.25 82 ASN A O 1
ATOM 653 N N . ARG A 1 83 ? 1.888 2.840 -11.736 1.00 95.25 83 ARG A N 1
ATOM 654 C CA . ARG A 1 83 ? 1.713 1.826 -10.698 1.00 95.25 83 ARG A CA 1
ATOM 655 C C . ARG A 1 83 ? 2.582 2.107 -9.476 1.00 95.25 83 ARG A C 1
ATOM 657 O O . ARG A 1 83 ? 2.076 2.023 -8.360 1.00 95.25 83 ARG A O 1
ATOM 664 N N . LEU A 1 84 ? 3.855 2.463 -9.667 1.00 96.56 84 LEU A N 1
ATOM 665 C CA . LEU A 1 84 ? 4.752 2.820 -8.563 1.00 96.56 84 LEU A CA 1
ATOM 666 C C . LEU A 1 84 ? 4.241 4.041 -7.783 1.00 96.56 84 LEU A C 1
ATOM 668 O O . LEU A 1 84 ? 4.202 3.999 -6.555 1.00 96.56 84 LEU A O 1
ATOM 672 N N . ILE A 1 85 ? 3.811 5.099 -8.478 1.00 96.75 85 ILE A N 1
ATOM 673 C CA . ILE A 1 85 ? 3.238 6.296 -7.842 1.00 96.75 85 ILE A CA 1
ATOM 674 C C . ILE A 1 85 ? 2.013 5.921 -7.001 1.00 96.75 85 ILE A C 1
ATOM 676 O O . ILE A 1 85 ? 1.949 6.285 -5.827 1.00 96.75 85 ILE A O 1
ATOM 680 N N . GLY A 1 86 ? 1.085 5.141 -7.564 1.00 95.81 86 GLY A N 1
ATOM 681 C CA . GLY A 1 86 ? -0.110 4.693 -6.851 1.00 95.81 86 GLY A CA 1
ATOM 682 C C . GLY A 1 86 ? 0.214 3.850 -5.614 1.00 95.81 86 GLY A C 1
ATOM 683 O O . GLY A 1 86 ? -0.390 4.051 -4.563 1.00 95.81 86 GLY A O 1
ATOM 684 N N . LEU A 1 87 ? 1.198 2.949 -5.695 1.00 97.00 87 LEU A N 1
ATOM 685 C CA . LEU A 1 87 ? 1.630 2.136 -4.552 1.00 97.00 87 LEU A CA 1
ATOM 686 C C . LEU A 1 87 ? 2.172 3.002 -3.408 1.00 97.00 87 LEU A C 1
ATOM 688 O O . LEU A 1 87 ? 1.772 2.821 -2.260 1.00 97.00 87 LEU A O 1
ATOM 692 N N . VAL A 1 88 ? 3.044 3.965 -3.723 1.00 97.62 88 VAL A N 1
ATOM 693 C CA . VAL A 1 88 ? 3.630 4.882 -2.732 1.00 97.62 88 VAL A CA 1
ATOM 694 C C . VAL A 1 88 ? 2.558 5.767 -2.100 1.00 97.62 88 VAL A C 1
ATOM 696 O O . VAL A 1 88 ? 2.542 5.930 -0.882 1.00 97.62 88 VAL A O 1
ATOM 699 N N . GLN A 1 89 ? 1.642 6.314 -2.905 1.00 96.12 89 GLN A N 1
ATOM 700 C CA . GLN A 1 89 ? 0.551 7.155 -2.411 1.00 96.12 89 GLN A CA 1
ATOM 701 C C . GLN A 1 89 ? -0.380 6.383 -1.474 1.00 96.12 89 GLN A C 1
ATOM 703 O O . GLN A 1 89 ? -0.627 6.839 -0.362 1.00 96.12 89 GLN A O 1
ATOM 708 N N . ASN A 1 90 ? -0.843 5.195 -1.879 1.00 95.12 90 ASN A N 1
ATOM 709 C CA . ASN A 1 90 ? -1.731 4.384 -1.047 1.00 95.12 90 ASN A CA 1
ATOM 710 C C . ASN A 1 90 ? -1.046 3.933 0.248 1.00 95.12 90 ASN A C 1
ATOM 712 O O . ASN A 1 90 ? -1.668 3.987 1.306 1.00 95.12 90 ASN A O 1
ATOM 716 N N . LYS A 1 91 ? 0.238 3.550 0.192 1.00 96.38 91 LYS A N 1
ATOM 717 C CA . LYS A 1 91 ? 1.011 3.204 1.391 1.00 96.38 91 LYS A CA 1
ATOM 718 C C . LYS A 1 91 ? 1.063 4.380 2.368 1.00 96.38 91 LYS A C 1
ATOM 720 O O . LYS A 1 91 ? 0.681 4.224 3.523 1.00 96.38 91 LYS A O 1
ATOM 725 N N . ARG A 1 92 ? 1.459 5.559 1.882 1.00 96.12 92 ARG A N 1
ATOM 726 C CA . ARG A 1 92 ? 1.551 6.773 2.699 1.00 96.12 92 ARG A CA 1
ATOM 727 C C . ARG A 1 92 ? 0.209 7.136 3.336 1.00 96.12 92 ARG A C 1
ATOM 729 O O . ARG A 1 92 ? 0.169 7.472 4.511 1.00 96.12 92 ARG A O 1
ATOM 736 N N . SER A 1 93 ? -0.891 7.038 2.588 1.00 94.31 93 SER A N 1
ATOM 737 C CA . SER A 1 93 ? -2.230 7.296 3.128 1.00 94.31 93 SER A CA 1
ATOM 738 C C . SER A 1 93 ? -2.594 6.351 4.276 1.00 94.31 93 SER A C 1
ATOM 740 O O . SER A 1 93 ? -3.171 6.800 5.264 1.00 94.31 93 SER A O 1
ATOM 742 N N . LEU A 1 94 ? -2.240 5.065 4.174 1.00 94.38 94 LEU A N 1
ATOM 743 C CA . LEU A 1 94 ? -2.468 4.098 5.250 1.00 94.38 94 LEU A CA 1
ATOM 744 C C . LEU A 1 94 ? -1.597 4.376 6.481 1.00 94.38 94 LEU A C 1
ATOM 746 O O . LEU A 1 94 ? -2.106 4.302 7.595 1.00 94.38 94 LEU A O 1
ATOM 750 N N . GLU A 1 95 ? -0.318 4.705 6.290 1.00 95.00 95 GLU A N 1
ATOM 751 C CA . GLU A 1 95 ? 0.604 5.040 7.3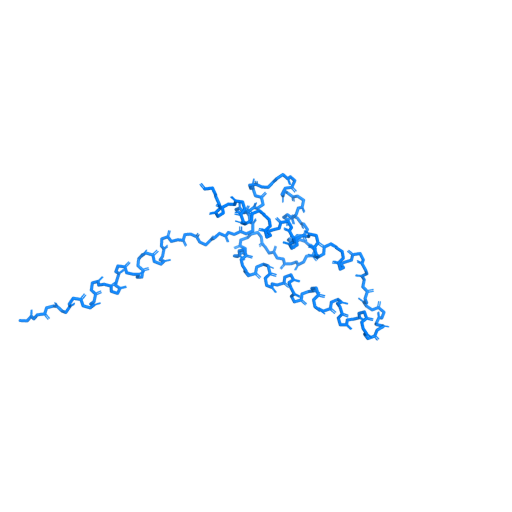85 1.00 95.00 95 GLU A CA 1
ATOM 752 C C . GLU A 1 95 ? 0.146 6.298 8.134 1.00 95.00 95 GLU A C 1
ATOM 754 O O . GLU A 1 95 ? -0.015 6.259 9.350 1.00 95.00 95 GLU A O 1
ATOM 759 N N . GLU A 1 96 ? -0.187 7.374 7.415 1.00 94.06 96 GLU A N 1
ATOM 760 C CA . GLU A 1 96 ? -0.689 8.610 8.028 1.00 94.06 96 GLU A CA 1
ATOM 761 C C . GLU A 1 96 ? -2.009 8.390 8.785 1.00 94.06 96 GLU A C 1
ATOM 763 O O . GLU A 1 96 ? -2.229 8.970 9.849 1.00 94.06 96 GLU A O 1
ATOM 768 N N . ALA A 1 97 ? -2.917 7.570 8.247 1.00 92.06 97 ALA A N 1
ATOM 769 C CA . ALA A 1 97 ? -4.176 7.255 8.917 1.00 92.06 97 ALA A CA 1
ATOM 770 C C . ALA A 1 97 ? -3.957 6.392 10.172 1.00 92.06 97 ALA A C 1
ATOM 772 O O . ALA A 1 97 ? -4.602 6.623 11.197 1.00 92.06 97 ALA A O 1
ATOM 773 N N . LEU A 1 98 ? -3.021 5.441 10.119 1.00 92.12 98 LEU A N 1
ATOM 774 C CA . LEU A 1 98 ? -2.639 4.619 11.263 1.00 92.12 98 LEU A CA 1
ATOM 775 C C . LEU A 1 98 ? -2.006 5.461 12.378 1.00 92.12 98 LEU A C 1
ATOM 777 O O . LEU A 1 98 ? -2.398 5.320 13.534 1.00 92.12 98 LEU A O 1
ATOM 781 N N . GLU A 1 99 ? -1.089 6.367 12.037 1.00 91.50 99 GLU A N 1
ATOM 782 C CA . GLU A 1 99 ? -0.463 7.295 12.988 1.00 91.50 99 GLU A CA 1
ATOM 783 C C . GLU A 1 99 ? -1.504 8.187 13.674 1.00 91.50 99 GLU A C 1
ATOM 785 O O . GLU A 1 99 ? -1.516 8.294 14.900 1.00 91.50 99 GLU A O 1
ATOM 790 N N . ARG A 1 100 ? -2.437 8.774 12.906 1.00 89.00 100 ARG A N 1
ATOM 791 C CA . ARG A 1 100 ? -3.533 9.589 13.464 1.00 89.00 100 ARG A CA 1
ATOM 792 C C . ARG A 1 100 ? -4.393 8.801 14.445 1.00 89.00 100 ARG A C 1
ATOM 794 O O . ARG A 1 100 ? -4.782 9.344 15.472 1.00 89.00 100 ARG A O 1
ATOM 801 N N . ARG A 1 101 ? -4.678 7.534 14.143 1.00 86.69 101 ARG A N 1
ATOM 802 C CA . ARG A 1 101 ? -5.474 6.661 15.012 1.00 86.69 101 ARG A CA 1
ATOM 803 C C . ARG A 1 101 ? -4.735 6.253 16.284 1.00 86.69 101 ARG A C 1
ATOM 805 O O . ARG A 1 101 ? -5.376 6.055 17.303 1.00 86.69 101 ARG A O 1
ATOM 812 N N . GLN A 1 102 ? -3.413 6.104 16.229 1.00 85.06 102 GLN A N 1
ATOM 813 C CA . GLN A 1 102 ? -2.589 5.784 17.401 1.00 85.06 102 GLN A CA 1
ATOM 814 C C . GLN A 1 102 ? -2.353 6.996 18.314 1.00 85.06 102 GLN A C 1
ATOM 816 O O . GLN A 1 102 ? -2.045 6.815 19.489 1.00 85.06 102 GLN A O 1
ATOM 821 N N . ALA A 1 103 ? -2.472 8.212 17.777 1.00 80.94 103 ALA A N 1
ATOM 822 C CA . ALA A 1 103 ? -2.310 9.462 18.516 1.00 80.94 103 ALA A CA 1
ATOM 823 C C . ALA A 1 103 ? -3.606 9.988 19.170 1.00 80.94 103 ALA A C 1
ATOM 825 O O . ALA A 1 103 ? -3.530 10.941 19.947 1.00 80.94 103 ALA A O 1
ATOM 826 N N . ALA A 1 104 ? -4.765 9.413 18.830 1.00 68.44 104 ALA A N 1
ATOM 827 C CA . ALA A 1 104 ? -6.087 9.760 19.36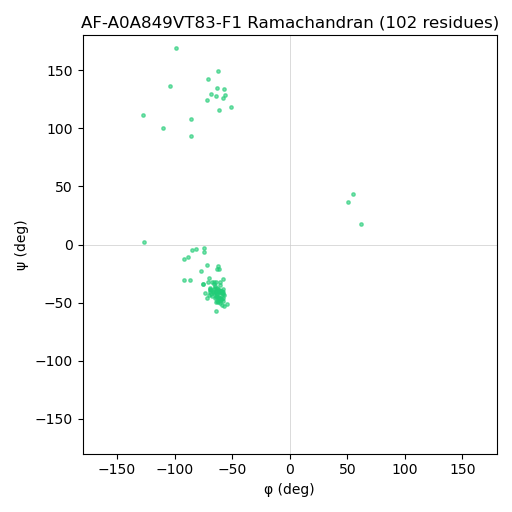3 1.00 68.44 104 ALA A CA 1
ATOM 828 C C . ALA A 1 104 ? -6.461 8.885 20.569 1.00 68.44 104 ALA A C 1
ATOM 830 O O . ALA A 1 104 ? -7.102 9.429 21.497 1.00 68.44 104 ALA A O 1
#

pLDDT: mean 85.85, std 17.52, range [43.53, 98.31]

Mean predicted aligned error: 8.83 Å

Solvent-accessible surface area (backbone atoms only — not comparable to full-atom values): 5903 Å² total; per-residue (Å²): 136,82,80,64,71,67,60,60,54,52,53,51,52,54,50,54,62,70,64,59,75,77,60,20,40,45,65,48,26,72,78,34,89,67,16,68,57,53,48,50,45,34,34,76,73,66,73,41,56,50,81,39,43,38,72,56,52,48,56,50,40,50,52,54,41,51,50,40,51,50,27,52,75,66,67,39,89,86,39,50,71,68,59,42,53,51,44,53,52,51,42,50,54,51,52,55,44,50,51,54,62,75,74,108

Foldseek 3Di:
DDDDPVVVVVVVVVVVVVPPDQQFLLNLLVQADVSVVLQCCLCPVVVHHRRHRLVVSLVSLVVVLVVLVVCVVVVHPPRDPVSNVSSVVSSVRSVVSVVVVVVD

Secondary structure (DSSP, 8-state):
----HHHHHHHHHHHHHHHSPPPBHHHHHHTSTTHHHHHHIIIIIH---TTSBHHHHHHHHHHHHHHHHHHHHTT-TT--HHHHHHHHHHHHHHHHHHHHHH--